Protein AF-A0A534ZT99-F1 (afdb_monomer_lite)

Sequence (132 aa):
FARRPISDDEFRELLRQGIDQYSRNRPVKPSVWKSFSRGIEYHAGEFGDPDSYTDLAKRLDRIDRDRGTAGNRLIYLAVPPALYPEIVKQLGAAGLAETGEERRDGKRGWVRVIVEKPFGSDIGSARKLNRE

pLDDT: mean 92.66, std 5.19, range [73.38, 98.25]

Radius of gyration: 17.18 Å; chains: 1; bounding box: 37×36×36 Å

Secondary structure (DSSP, 8-state):
-BSS---HHHHHHHHHHHHHHH-SS-SPPHHHHHHHHTT----B--TT-HHHHHHHHHHHHHHHHHHT-TT-EEEEE-S-GGGHHHHHHHHHHTTTTS--PPPTTS----EEEEEPSPS-SSHHHHHHHTT-

Foldseek 3Di:
DEADPDFLVVVLVVVQVVCQVDPPDPPDDPVVSVVVSVPGGDQHDDLQDLVSLLVVVVVVVVVCVVPVLQLAEEAEPPDPLVSVVSNVVSCVVNCVQPFDDQDPVRDTHHYHYHYDDDCDPDPVSNVVSVVD

Structure (mmCIF, N/CA/C/O backbone):
data_AF-A0A534ZT99-F1
#
_entry.id   AF-A0A534ZT99-F1
#
loop_
_atom_site.group_PDB
_atom_site.id
_atom_site.type_symbol
_atom_site.label_atom_id
_atom_site.label_alt_id
_atom_site.label_comp_id
_atom_site.label_asym_id
_atom_site.label_entity_id
_atom_site.label_seq_id
_atom_site.pdbx_PDB_ins_code
_atom_site.Cartn_x
_atom_site.Cartn_y
_atom_site.Cartn_z
_atom_site.occupancy
_atom_site.B_iso_or_equiv
_atom_site.auth_seq_id
_atom_site.auth_comp_id
_atom_site.auth_asym_id
_atom_site.auth_atom_id
_atom_site.pdbx_PDB_model_num
ATOM 1 N N . PHE A 1 1 ? -5.553 0.431 -1.893 1.00 95.56 1 PHE A N 1
ATOM 2 C CA . PHE A 1 1 ? -5.244 0.830 -3.272 1.00 95.56 1 PHE A CA 1
ATOM 3 C C . PHE A 1 1 ? -5.729 -0.263 -4.203 1.00 95.56 1 PHE A C 1
ATOM 5 O O . PHE A 1 1 ? -5.200 -1.367 -4.132 1.00 95.56 1 PHE A O 1
ATOM 12 N N . ALA A 1 2 ? -6.776 -0.007 -4.981 1.00 97.00 2 ALA A N 1
ATOM 13 C CA . ALA A 1 2 ? -7.264 -0.916 -6.017 1.00 97.00 2 ALA A CA 1
ATOM 14 C C . ALA A 1 2 ? -8.160 -0.149 -7.003 1.00 97.00 2 ALA A C 1
ATOM 16 O O . ALA A 1 2 ? -8.591 0.962 -6.720 1.00 97.00 2 ALA A O 1
ATOM 17 N N . ARG A 1 3 ? -8.473 -0.759 -8.148 1.00 96.25 3 ARG A N 1
ATOM 18 C CA . ARG A 1 3 ? -9.182 -0.089 -9.253 1.00 96.25 3 ARG A CA 1
ATOM 19 C C . ARG A 1 3 ? -10.646 0.243 -8.970 1.00 96.25 3 ARG A C 1
ATOM 21 O O . ARG A 1 3 ? -11.195 1.182 -9.527 1.00 96.25 3 ARG A O 1
ATOM 28 N N . ARG A 1 4 ? -11.313 -0.543 -8.118 1.00 96.81 4 ARG A N 1
ATOM 29 C CA . ARG A 1 4 ? -12.750 -0.374 -7.860 1.00 96.81 4 ARG A CA 1
ATOM 30 C C . ARG A 1 4 ? -12.993 0.979 -7.162 1.00 96.81 4 ARG A C 1
ATOM 32 O O . ARG A 1 4 ? -12.398 1.192 -6.108 1.00 96.81 4 ARG A O 1
ATOM 39 N N . PRO A 1 5 ? -13.865 1.862 -7.674 1.00 96.31 5 PRO A N 1
ATOM 40 C CA . PRO A 1 5 ? -14.106 3.171 -7.073 1.00 96.31 5 PRO A CA 1
ATOM 41 C C . PRO A 1 5 ? -15.132 3.059 -5.938 1.00 96.31 5 PRO A C 1
ATOM 43 O O . PRO A 1 5 ? -16.309 3.345 -6.124 1.00 96.31 5 PRO A O 1
ATOM 46 N N . ILE A 1 6 ? -14.689 2.583 -4.775 1.00 97.88 6 ILE A N 1
ATOM 47 C CA . ILE A 1 6 ? -15.496 2.552 -3.546 1.00 97.88 6 ILE A CA 1
ATOM 48 C C . ILE A 1 6 ? -14.941 3.527 -2.516 1.00 97.88 6 ILE A C 1
ATOM 50 O O . ILE A 1 6 ? -13.754 3.853 -2.516 1.00 97.88 6 ILE A O 1
ATOM 54 N N . SER A 1 7 ? -15.815 3.979 -1.633 1.00 97.88 7 SER A N 1
ATOM 55 C CA . SER A 1 7 ? -15.481 4.809 -0.484 1.00 97.88 7 SER A CA 1
ATOM 56 C C . SER A 1 7 ? -14.806 4.013 0.637 1.00 97.88 7 SER A C 1
ATOM 58 O O . SER A 1 7 ? -14.849 2.780 0.692 1.00 97.88 7 SER A O 1
ATOM 60 N N . ASP A 1 8 ? -14.221 4.743 1.587 1.00 97.69 8 ASP A N 1
ATOM 61 C CA . ASP A 1 8 ? -13.699 4.169 2.827 1.00 97.69 8 ASP A CA 1
ATOM 62 C C . ASP A 1 8 ? -14.763 3.367 3.591 1.00 97.69 8 ASP A C 1
ATOM 64 O O . ASP A 1 8 ? -14.459 2.302 4.126 1.00 97.69 8 ASP A O 1
ATOM 68 N N . ASP A 1 9 ? -16.003 3.860 3.648 1.00 97.81 9 ASP A N 1
ATOM 69 C CA . ASP A 1 9 ? -17.078 3.227 4.415 1.00 97.81 9 ASP A CA 1
ATOM 70 C C . ASP A 1 9 ? -17.579 1.946 3.750 1.00 97.81 9 ASP A C 1
ATOM 72 O O . ASP A 1 9 ? -17.732 0.927 4.424 1.00 97.81 9 ASP A O 1
ATOM 76 N N . GLU A 1 10 ? -17.726 1.945 2.423 1.00 98.19 10 GLU A N 1
ATOM 77 C CA . GLU A 1 10 ? -18.032 0.727 1.666 1.00 98.19 10 GLU A CA 1
ATOM 78 C C . GLU A 1 10 ? -16.935 -0.330 1.836 1.00 98.19 10 GLU A C 1
ATOM 80 O O . GLU A 1 10 ? -17.223 -1.517 2.007 1.00 98.19 10 GLU A O 1
ATOM 85 N N . PHE A 1 11 ? -15.665 0.086 1.828 1.00 98.25 11 PHE A N 1
ATOM 86 C CA . PHE A 1 11 ? -14.555 -0.835 2.039 1.00 98.25 11 PHE A CA 1
ATOM 87 C C . PHE A 1 11 ? -14.517 -1.386 3.471 1.00 98.25 11 PHE A C 1
ATOM 89 O O . PHE A 1 11 ? -14.307 -2.585 3.666 1.00 98.25 11 PHE A O 1
ATOM 96 N N . ARG A 1 12 ? -14.762 -0.544 4.484 1.00 98.19 12 ARG A N 1
ATOM 97 C CA . ARG A 1 12 ? -14.871 -0.979 5.886 1.00 98.19 12 ARG A CA 1
ATOM 98 C C . ARG A 1 12 ? -16.000 -1.988 6.064 1.00 98.19 12 ARG A C 1
ATOM 100 O O . ARG A 1 12 ? -15.791 -2.982 6.752 1.00 98.19 12 ARG A O 1
ATOM 107 N N . GLU A 1 13 ? -17.151 -1.770 5.437 1.00 97.44 13 GLU A N 1
ATOM 108 C CA . GLU A 1 13 ? -18.277 -2.703 5.503 1.00 97.44 13 GLU A CA 1
ATOM 109 C C . GLU A 1 13 ? -17.944 -4.050 4.843 1.00 97.44 13 GLU A C 1
ATOM 111 O O . GLU A 1 13 ? -18.177 -5.107 5.428 1.00 97.44 13 GLU A O 1
ATOM 116 N N . LEU A 1 14 ? -17.279 -4.040 3.685 1.00 97.44 14 LEU A N 1
ATOM 117 C CA . LEU A 1 14 ? -16.813 -5.270 3.036 1.00 97.44 14 LEU A CA 1
ATOM 118 C C . LEU A 1 14 ? -15.849 -6.061 3.938 1.00 97.44 14 LEU A C 1
ATOM 120 O O . LEU A 1 14 ? -15.970 -7.281 4.082 1.00 97.44 14 LEU A O 1
ATOM 124 N N . LEU A 1 15 ? -14.911 -5.373 4.596 1.00 96.75 15 LEU A N 1
ATOM 125 C CA . LEU A 1 15 ? -14.009 -6.004 5.561 1.00 96.75 15 LEU A CA 1
ATOM 126 C C . LEU A 1 15 ? -14.746 -6.499 6.810 1.00 96.75 15 LEU A C 1
ATOM 128 O O . LEU A 1 15 ? -14.397 -7.557 7.335 1.00 96.75 15 LEU A O 1
ATOM 132 N N . ARG A 1 16 ? -15.770 -5.773 7.279 1.00 96.44 16 ARG A N 1
ATOM 133 C CA . ARG A 1 16 ? -16.603 -6.177 8.418 1.00 96.44 16 ARG A CA 1
ATOM 134 C C . ARG A 1 16 ? -17.276 -7.517 8.148 1.00 96.44 16 ARG A C 1
ATOM 136 O O . ARG A 1 16 ? -17.156 -8.424 8.971 1.00 96.44 16 ARG A O 1
ATOM 143 N N . GLN A 1 17 ? -17.909 -7.648 6.984 1.00 95.75 17 GLN A N 1
ATOM 144 C CA . GLN A 1 17 ? -18.573 -8.876 6.544 1.00 95.75 17 GLN A CA 1
ATOM 145 C C . GLN A 1 17 ? -17.585 -10.044 6.456 1.00 95.75 17 GLN A C 1
ATOM 147 O O . GLN A 1 17 ? -17.840 -11.117 7.003 1.00 95.75 17 GLN A O 1
ATOM 152 N N . GLY A 1 18 ? -16.412 -9.820 5.853 1.00 95.19 18 GLY A N 1
ATOM 153 C CA . GLY A 1 18 ? -15.361 -10.837 5.781 1.00 95.19 18 GLY A CA 1
ATOM 154 C C . GLY A 1 18 ? -14.872 -11.283 7.163 1.00 95.19 18 GLY A C 1
ATOM 155 O O . GLY A 1 18 ? -14.726 -12.476 7.427 1.00 95.19 18 GLY A O 1
ATOM 156 N N . ILE A 1 19 ? -14.667 -10.346 8.088 1.00 94.25 19 ILE A N 1
ATOM 157 C CA . ILE A 1 19 ? -14.265 -10.663 9.462 1.00 94.25 19 ILE A CA 1
ATOM 158 C C . ILE A 1 19 ? -15.347 -11.479 10.180 1.00 94.25 19 ILE A C 1
ATOM 160 O O . ILE A 1 19 ? -15.021 -12.472 10.832 1.00 94.25 19 ILE A O 1
ATOM 164 N N . ASP A 1 20 ? -16.621 -11.115 10.044 1.00 93.12 20 ASP A N 1
ATOM 165 C CA . ASP A 1 20 ? -17.728 -11.850 10.665 1.00 93.12 20 ASP A CA 1
ATOM 166 C C . ASP A 1 20 ? -17.928 -13.247 10.056 1.00 93.12 20 ASP A C 1
ATOM 168 O O . ASP A 1 20 ? -18.391 -14.163 10.738 1.00 93.12 20 ASP A O 1
ATOM 172 N N . GLN A 1 21 ? -17.515 -13.457 8.806 1.00 94.50 21 GLN A N 1
ATOM 173 C CA . GLN A 1 21 ? -17.594 -14.761 8.153 1.00 94.50 21 GLN A CA 1
ATOM 174 C C . GLN A 1 21 ? -16.385 -15.664 8.445 1.00 94.50 21 GLN A C 1
ATOM 176 O O . GLN A 1 21 ? -16.553 -16.874 8.634 1.00 94.50 21 GLN A O 1
ATOM 181 N N . TYR A 1 22 ? -15.173 -15.107 8.499 1.00 94.62 22 TYR A N 1
ATOM 182 C CA . TYR A 1 22 ? -13.930 -15.890 8.467 1.00 94.62 22 TYR A CA 1
ATOM 183 C C . TYR A 1 22 ? -13.065 -15.782 9.730 1.00 94.62 22 TYR A C 1
ATOM 185 O O . TYR A 1 22 ? -12.182 -16.617 9.927 1.00 94.62 22 TYR A O 1
ATOM 193 N N . SER A 1 23 ? -13.303 -14.813 10.624 1.00 92.00 23 SER A N 1
ATOM 194 C CA . SER A 1 23 ? -12.525 -14.692 11.868 1.00 92.00 23 SER A CA 1
ATOM 195 C C . SER A 1 23 ? -12.650 -15.954 12.725 1.00 92.00 23 SER A C 1
ATOM 197 O O . SER A 1 23 ? -13.720 -16.542 12.850 1.00 92.00 23 SER A O 1
ATOM 199 N N . ARG A 1 24 ? -11.567 -16.373 13.379 1.00 91.62 24 ARG A N 1
ATOM 200 C CA . ARG A 1 24 ? -11.619 -17.464 14.371 1.00 91.62 24 ARG A CA 1
ATOM 201 C C . ARG A 1 24 ? -12.252 -17.013 15.689 1.00 91.62 24 ARG A C 1
ATOM 203 O O . ARG A 1 24 ? -12.874 -17.810 16.377 1.00 91.62 24 ARG A O 1
ATOM 210 N N . ASN A 1 25 ? -12.129 -15.724 16.006 1.00 85.00 25 ASN A N 1
ATOM 211 C CA . ASN A 1 25 ? -12.649 -15.132 17.232 1.00 85.00 25 ASN A CA 1
ATOM 212 C C . ASN A 1 25 ? -13.973 -14.437 16.920 1.00 85.00 25 ASN A C 1
ATOM 214 O O . ASN A 1 25 ? -13.984 -13.301 16.437 1.00 85.00 25 ASN A O 1
ATOM 218 N N . ARG A 1 26 ? -15.077 -15.146 17.168 1.00 86.44 26 ARG A N 1
ATOM 219 C CA . ARG A 1 26 ? -16.450 -14.672 16.967 1.00 86.44 26 ARG A CA 1
ATOM 220 C C . ARG A 1 26 ? -17.272 -14.819 18.256 1.00 86.44 26 ARG A C 1
ATOM 222 O O . ARG A 1 26 ? -17.088 -15.815 18.951 1.00 86.44 26 ARG A O 1
ATOM 229 N N . PRO A 1 27 ? -18.177 -13.868 18.564 1.00 88.12 27 PRO A N 1
ATOM 230 C CA . PRO A 1 27 ? -18.447 -12.645 17.806 1.00 88.12 27 PRO A CA 1
ATOM 231 C C . PRO A 1 27 ? -17.338 -11.597 17.987 1.00 88.12 27 PRO A C 1
ATOM 233 O O . PRO A 1 27 ? -16.714 -11.493 19.045 1.00 88.12 27 PRO A O 1
ATOM 236 N N . VAL A 1 28 ? -17.093 -10.794 16.952 1.00 91.06 28 VAL A N 1
ATOM 237 C CA . VAL A 1 28 ? -16.167 -9.662 17.062 1.00 91.06 28 VAL A CA 1
ATOM 238 C C . VAL A 1 28 ? -16.814 -8.557 17.888 1.00 91.06 28 VAL A C 1
ATOM 240 O O . VAL A 1 28 ? -17.930 -8.121 17.611 1.00 91.06 28 VAL A O 1
ATOM 243 N N . LYS A 1 29 ? -16.098 -8.089 18.913 1.00 92.81 29 LYS A N 1
ATOM 244 C CA . LYS A 1 29 ? -16.576 -7.036 19.815 1.00 92.81 29 LYS A CA 1
ATOM 245 C C . LYS A 1 29 ? -16.767 -5.717 19.044 1.00 92.81 29 LYS A C 1
ATOM 247 O O . LYS A 1 29 ? -15.790 -5.233 18.463 1.00 92.81 29 LYS A O 1
ATOM 252 N N . PRO A 1 30 ? -17.950 -5.074 19.105 1.00 92.75 30 PRO A N 1
ATOM 253 C CA . PRO A 1 30 ? -18.211 -3.827 18.381 1.00 92.75 30 PRO A CA 1
ATOM 254 C C . PRO A 1 30 ? -17.229 -2.696 18.708 1.00 92.75 30 PRO A C 1
ATOM 256 O O . PRO A 1 30 ? -16.819 -1.955 17.819 1.00 92.75 30 PRO A O 1
ATOM 259 N N . SER A 1 31 ? -16.796 -2.581 19.967 1.00 95.25 31 SER A N 1
ATOM 260 C CA . SER A 1 31 ? -15.818 -1.571 20.393 1.00 95.25 31 SER A CA 1
ATOM 261 C C . SER A 1 31 ? -14.436 -1.777 19.765 1.00 95.25 31 SER A C 1
ATOM 263 O O . SER A 1 31 ? -13.793 -0.807 19.364 1.00 95.25 31 SER A O 1
ATOM 265 N N . VAL A 1 32 ? -13.999 -3.034 19.631 1.00 93.81 32 VAL A N 1
ATOM 266 C CA . VAL A 1 32 ? -12.725 -3.386 18.989 1.00 93.81 32 VAL A CA 1
ATOM 267 C C . VAL A 1 32 ? -12.789 -3.059 17.503 1.00 93.81 32 VAL A C 1
ATOM 269 O O . VAL A 1 32 ? -11.894 -2.384 16.997 1.00 93.81 32 VAL A O 1
ATOM 272 N N . TRP A 1 33 ? -13.871 -3.457 16.825 1.00 95.19 33 TRP A N 1
ATOM 273 C CA . TRP A 1 33 ? -14.079 -3.113 15.418 1.00 95.19 33 TRP A CA 1
ATOM 274 C C . TRP A 1 33 ? -14.094 -1.599 15.202 1.00 95.19 33 TRP A C 1
ATOM 276 O O . TRP A 1 33 ? -13.349 -1.107 14.364 1.00 95.19 33 TRP A O 1
ATOM 286 N N . LYS A 1 34 ? -14.867 -0.853 16.003 1.00 95.25 34 LYS A N 1
ATOM 287 C CA . LYS A 1 34 ? -14.970 0.611 15.906 1.00 95.25 34 LYS A CA 1
ATOM 288 C C . LYS A 1 34 ? -13.615 1.305 16.061 1.00 95.25 34 LYS A C 1
ATOM 290 O O . LYS A 1 34 ? -13.368 2.304 15.395 1.00 95.25 34 LYS A O 1
ATOM 295 N N . SER A 1 35 ? -12.747 0.811 16.943 1.00 95.56 35 SER A N 1
ATOM 296 C CA . SER A 1 35 ? -11.395 1.360 17.101 1.00 95.56 35 SER A CA 1
ATOM 297 C C . SER A 1 35 ? -10.498 1.015 15.907 1.00 95.56 35 SER A C 1
ATOM 299 O O . SER A 1 35 ? -9.848 1.893 15.342 1.00 95.56 35 SER A O 1
ATOM 301 N N . PHE A 1 36 ? -10.509 -0.251 15.482 1.00 95.25 36 PHE A N 1
ATOM 302 C CA . PHE A 1 36 ? -9.673 -0.762 14.396 1.00 95.25 36 PHE A CA 1
ATOM 303 C C . PHE A 1 36 ? -10.029 -0.158 13.030 1.00 95.25 36 PHE A C 1
ATOM 305 O O . PHE A 1 36 ? -9.146 0.306 12.310 1.00 95.25 36 PHE A O 1
ATOM 312 N N . SER A 1 37 ? -11.319 -0.101 12.689 1.00 96.75 37 SER A N 1
ATOM 313 C CA . SER A 1 37 ? -11.802 0.339 11.374 1.00 96.75 37 SER A CA 1
ATOM 314 C C . SER A 1 37 ? -11.496 1.803 11.076 1.00 96.75 37 SER A C 1
ATOM 316 O O . SER A 1 37 ? -11.327 2.165 9.914 1.00 96.75 37 SER A O 1
ATOM 318 N N . ARG A 1 38 ? -11.316 2.638 12.112 1.00 95.56 38 ARG A N 1
ATOM 319 C CA . ARG A 1 38 ? -10.832 4.016 11.951 1.00 95.56 38 ARG A CA 1
ATOM 320 C C . ARG A 1 38 ? -9.482 4.071 11.251 1.00 95.56 38 ARG A C 1
ATOM 322 O O . ARG A 1 38 ? -9.168 5.102 10.680 1.00 95.56 38 ARG A O 1
ATOM 329 N N . GLY A 1 39 ? -8.656 3.026 11.349 1.00 95.81 39 GLY A N 1
ATOM 330 C CA . GLY A 1 39 ? -7.366 2.907 10.660 1.00 95.81 39 GLY A CA 1
ATOM 331 C C . GLY A 1 39 ? -7.403 2.369 9.250 1.00 95.81 39 GLY A C 1
ATOM 332 O O . GLY A 1 39 ? -6.353 2.275 8.626 1.00 95.81 39 GLY A O 1
ATOM 333 N N . ILE A 1 40 ? -8.586 2.038 8.756 1.00 97.19 40 ILE A N 1
ATOM 334 C CA . ILE A 1 40 ? -8.767 1.491 7.427 1.00 97.19 40 ILE A CA 1
ATOM 335 C C . ILE A 1 40 ? -9.220 2.621 6.519 1.00 97.19 40 ILE A C 1
ATOM 337 O O . ILE A 1 40 ? -10.243 3.261 6.767 1.00 97.19 40 ILE A O 1
ATOM 341 N N . GLU A 1 41 ? -8.455 2.831 5.462 1.00 97.38 41 GLU A N 1
ATOM 342 C CA . GLU A 1 41 ? -8.717 3.802 4.414 1.00 97.38 41 GLU A CA 1
ATOM 343 C C . GLU A 1 41 ? -8.550 3.127 3.052 1.00 97.38 41 GLU A C 1
ATOM 345 O O . GLU A 1 41 ? -7.696 2.251 2.880 1.00 97.38 41 GLU A O 1
ATOM 350 N N . TYR A 1 42 ? -9.371 3.523 2.083 1.00 98.06 42 TYR A N 1
ATOM 351 C CA . TYR A 1 42 ? -9.378 2.971 0.740 1.00 98.06 42 TYR A CA 1
ATOM 352 C C . TYR A 1 42 ? -9.061 4.046 -0.293 1.00 98.06 42 TYR A C 1
ATOM 354 O O . TYR A 1 42 ? -9.724 5.073 -0.373 1.00 98.06 42 TYR A O 1
ATOM 362 N N . HIS A 1 43 ? -8.064 3.777 -1.131 1.00 97.75 43 HIS A N 1
ATOM 363 C CA . HIS A 1 43 ? -7.686 4.633 -2.253 1.00 97.75 43 HIS A CA 1
ATOM 364 C C . HIS A 1 43 ? -7.998 3.915 -3.562 1.00 97.75 43 HIS A C 1
ATOM 366 O O . HIS A 1 43 ? -7.489 2.809 -3.774 1.00 97.75 43 HIS A O 1
ATOM 372 N N 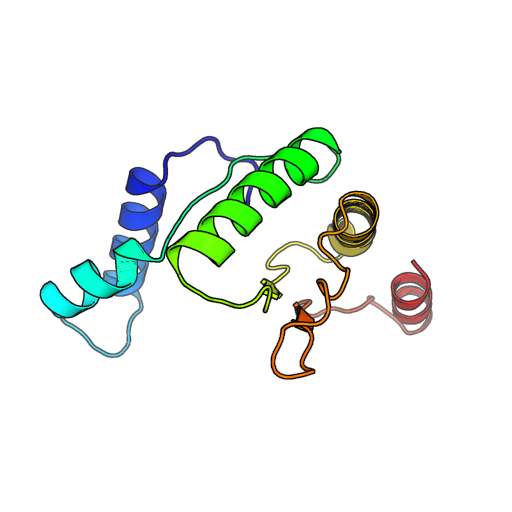. ALA A 1 44 ? -8.833 4.517 -4.406 1.00 97.94 44 ALA A N 1
ATOM 373 C CA . ALA A 1 44 ? -9.072 4.029 -5.756 1.00 97.94 44 ALA A CA 1
ATOM 374 C C . ALA A 1 44 ? -7.952 4.518 -6.686 1.00 97.94 44 ALA A C 1
ATOM 376 O O . ALA A 1 44 ? -7.522 5.661 -6.561 1.00 97.94 44 ALA A O 1
ATOM 377 N N . GLY A 1 45 ? -7.470 3.666 -7.589 1.00 96.75 45 GLY A N 1
ATOM 378 C CA . GLY A 1 45 ? -6.423 4.040 -8.540 1.00 96.75 45 GLY A CA 1
ATOM 379 C C . GLY A 1 45 ? -6.071 2.917 -9.508 1.00 96.75 45 GLY A C 1
ATOM 380 O O . GLY A 1 45 ? -6.331 1.739 -9.234 1.00 96.75 45 GLY A O 1
ATOM 381 N N . GLU A 1 46 ? -5.475 3.294 -10.634 1.00 97.06 46 GLU A N 1
ATOM 382 C CA . GLU A 1 46 ? -5.016 2.377 -11.676 1.00 97.06 46 GLU A CA 1
ATOM 383 C C . GLU A 1 46 ? -3.523 2.070 -11.513 1.00 97.06 46 GLU A C 1
ATOM 385 O O . GLU A 1 46 ? -2.714 2.946 -11.225 1.00 97.06 46 GLU A O 1
ATOM 390 N N . PHE A 1 47 ? -3.134 0.803 -11.689 1.00 95.38 47 PHE A N 1
ATOM 391 C CA . PHE A 1 47 ? -1.754 0.365 -11.423 1.00 95.38 47 PHE A CA 1
ATOM 392 C C . PHE A 1 47 ? -0.726 0.906 -12.423 1.00 95.38 47 PHE A C 1
ATOM 394 O O . PHE A 1 47 ? 0.449 0.957 -12.091 1.00 95.38 47 PHE A O 1
ATOM 401 N N . GLY A 1 48 ? -1.156 1.270 -13.633 1.00 94.81 48 GLY A N 1
ATOM 402 C CA . GLY A 1 48 ? -0.284 1.828 -14.673 1.00 94.81 48 GLY A CA 1
ATOM 403 C C . GLY A 1 48 ? -0.357 3.350 -14.804 1.00 94.81 48 GLY A C 1
ATOM 404 O O . GLY A 1 48 ? 0.218 3.899 -15.739 1.00 94.81 48 GLY A O 1
ATOM 405 N N . ASP A 1 49 ? -1.101 4.022 -13.925 1.00 97.31 49 ASP A N 1
ATOM 406 C CA . ASP A 1 49 ? -1.326 5.464 -13.979 1.00 97.31 49 ASP A CA 1
ATOM 407 C C . ASP A 1 49 ? -0.472 6.192 -12.922 1.00 97.31 49 ASP A C 1
ATOM 409 O O . ASP A 1 49 ? -0.755 6.057 -11.730 1.00 97.31 49 ASP A O 1
ATOM 413 N N . PRO A 1 50 ? 0.547 6.980 -13.312 1.00 97.38 50 PRO A N 1
ATOM 414 C CA . PRO A 1 50 ? 1.393 7.715 -12.370 1.00 97.38 50 PRO A CA 1
ATOM 415 C C . PRO A 1 50 ? 0.631 8.690 -11.458 1.00 97.38 50 PRO A C 1
ATOM 417 O O . PRO A 1 50 ? 1.030 8.898 -10.305 1.00 97.38 50 PRO A O 1
ATOM 420 N N . ASP A 1 51 ? -0.479 9.268 -11.928 1.00 97.88 51 ASP A N 1
ATOM 421 C CA . ASP A 1 51 ? -1.262 10.228 -11.142 1.00 97.88 51 ASP A CA 1
ATOM 422 C C . ASP A 1 51 ? -1.926 9.536 -9.943 1.00 97.88 51 ASP A C 1
ATOM 424 O O . ASP A 1 51 ? -1.895 10.052 -8.820 1.00 97.88 51 ASP A O 1
ATOM 428 N N . SER A 1 52 ? -2.390 8.296 -10.132 1.00 97.75 52 SER A N 1
ATOM 429 C CA . SER A 1 52 ? -2.902 7.445 -9.052 1.00 97.75 52 SER A CA 1
ATOM 430 C C . SER A 1 52 ? -1.887 7.257 -7.910 1.00 97.75 52 SER A C 1
ATOM 432 O O . SER A 1 52 ? -2.278 7.236 -6.737 1.00 97.75 52 SER A O 1
ATOM 434 N N . TYR A 1 53 ? -0.589 7.151 -8.218 1.00 98.19 53 TYR A N 1
ATOM 435 C CA . TYR A 1 53 ? 0.476 7.010 -7.213 1.00 98.19 53 TYR A CA 1
ATOM 436 C C . TYR A 1 53 ? 0.858 8.344 -6.570 1.00 98.19 53 TYR A C 1
ATOM 438 O O . TYR A 1 53 ? 1.134 8.384 -5.370 1.00 98.19 53 TYR A O 1
ATOM 446 N N . THR A 1 54 ? 0.802 9.439 -7.329 1.00 97.56 54 THR A N 1
ATOM 447 C CA . THR A 1 54 ? 0.976 10.797 -6.796 1.00 97.56 54 THR A CA 1
ATOM 448 C C . THR A 1 54 ? -0.092 11.109 -5.746 1.00 97.56 54 THR A C 1
ATOM 450 O O . THR A 1 54 ? 0.208 11.610 -4.659 1.00 97.56 54 THR A O 1
ATOM 453 N N . ASP A 1 55 ? -1.347 10.760 -6.020 1.00 97.56 55 ASP A N 1
ATOM 454 C CA . ASP A 1 55 ? -2.437 10.961 -5.067 1.00 97.56 55 ASP A CA 1
ATOM 455 C C . ASP A 1 55 ? -2.376 9.985 -3.888 1.00 97.56 55 ASP A C 1
ATOM 457 O O . ASP A 1 55 ? -2.679 10.367 -2.751 1.00 97.56 55 ASP A O 1
ATOM 461 N N . LEU A 1 56 ? -1.910 8.752 -4.117 1.00 97.62 56 LEU A N 1
ATOM 462 C CA . LEU A 1 56 ? -1.614 7.817 -3.034 1.00 97.62 56 LEU A CA 1
ATOM 463 C C . LEU A 1 56 ? -0.542 8.382 -2.088 1.00 97.62 56 LEU A C 1
ATOM 465 O O . LEU A 1 56 ? -0.712 8.290 -0.871 1.00 97.62 56 LEU A O 1
ATOM 469 N N . ALA A 1 57 ? 0.522 8.996 -2.615 1.00 96.19 57 ALA A N 1
ATOM 470 C CA . ALA A 1 57 ? 1.580 9.613 -1.813 1.00 96.19 57 ALA A CA 1
ATOM 471 C C . ALA A 1 57 ? 1.043 10.725 -0.912 1.00 96.19 57 ALA A C 1
ATOM 473 O O . ALA A 1 57 ? 1.218 10.656 0.305 1.00 96.19 57 ALA A O 1
ATOM 474 N N . LYS A 1 58 ? 0.260 11.661 -1.465 1.00 96.31 58 LYS A N 1
ATOM 475 C CA . LYS A 1 58 ? -0.398 12.720 -0.675 1.00 96.31 58 LYS A CA 1
ATOM 476 C C . LYS A 1 58 ? -1.241 12.143 0.463 1.00 96.31 58 LYS A C 1
ATOM 478 O O . LYS A 1 58 ? -1.268 12.685 1.573 1.00 96.31 58 LYS A O 1
ATOM 483 N N . ARG A 1 59 ? -1.951 11.040 0.200 1.00 96.25 59 ARG A N 1
ATOM 484 C CA . ARG A 1 59 ? -2.791 10.387 1.205 1.00 96.25 59 ARG A CA 1
ATOM 485 C C . ARG A 1 59 ? -1.970 9.710 2.297 1.00 96.25 59 ARG A C 1
ATOM 487 O O . ARG A 1 59 ? -2.313 9.855 3.469 1.00 96.25 59 ARG A O 1
ATOM 494 N N . LEU A 1 60 ? -0.893 9.016 1.937 1.00 95.31 60 LEU A N 1
ATOM 495 C CA . LEU A 1 60 ? 0.018 8.410 2.906 1.00 95.31 60 LEU A CA 1
ATOM 496 C C . LEU A 1 60 ? 0.713 9.475 3.761 1.00 95.31 60 LEU A C 1
ATOM 498 O O . LEU A 1 60 ? 0.752 9.320 4.975 1.00 95.31 60 LEU A O 1
ATOM 502 N N . ASP A 1 61 ? 1.131 10.603 3.188 1.00 93.19 61 ASP A N 1
ATOM 503 C CA . ASP A 1 61 ? 1.745 11.704 3.944 1.00 93.19 61 ASP A CA 1
ATOM 504 C C . ASP A 1 61 ? 0.767 12.358 4.932 1.00 93.19 61 ASP A C 1
ATOM 506 O O . ASP A 1 61 ? 1.144 12.803 6.020 1.00 93.19 61 ASP A O 1
ATOM 510 N N . ARG A 1 62 ? -0.525 12.421 4.582 1.00 95.31 62 ARG A N 1
ATOM 511 C CA . ARG A 1 62 ? -1.573 12.814 5.534 1.00 95.31 62 ARG A CA 1
ATOM 512 C C . ARG A 1 62 ? -1.680 11.801 6.674 1.00 95.31 62 ARG A C 1
ATOM 514 O O . ARG A 1 62 ? -1.642 12.201 7.832 1.00 95.31 62 ARG A O 1
ATOM 521 N N . ILE A 1 63 ? -1.773 10.508 6.361 1.00 94.62 63 ILE A N 1
ATOM 522 C CA . ILE A 1 63 ? -1.870 9.437 7.367 1.00 94.62 63 ILE A CA 1
ATOM 523 C C . ILE A 1 63 ? -0.648 9.440 8.292 1.00 94.62 63 ILE A C 1
ATOM 525 O O . ILE A 1 63 ? -0.798 9.294 9.507 1.00 94.62 63 ILE A O 1
ATOM 529 N N . ASP A 1 64 ? 0.545 9.645 7.739 1.00 91.44 64 ASP A N 1
ATOM 530 C CA . ASP A 1 64 ? 1.792 9.667 8.492 1.00 91.44 64 ASP A CA 1
ATOM 531 C C . ASP A 1 64 ? 1.810 10.817 9.511 1.00 91.44 64 ASP A C 1
ATOM 533 O O . ASP A 1 64 ? 2.207 10.608 10.662 1.00 91.44 64 ASP A O 1
ATOM 537 N N . ARG A 1 65 ? 1.298 11.998 9.131 1.00 91.12 65 ARG A N 1
ATOM 538 C CA . ARG A 1 65 ? 1.110 13.146 10.035 1.00 91.12 65 ARG A CA 1
ATOM 539 C C . ARG A 1 65 ? 0.026 12.900 11.081 1.00 91.12 65 ARG A C 1
ATOM 541 O O . ARG A 1 65 ? 0.265 13.138 12.261 1.00 91.12 65 ARG A O 1
ATOM 548 N N . ASP A 1 66 ? -1.131 12.389 10.668 1.00 94.12 66 ASP A N 1
ATOM 549 C CA . ASP A 1 66 ? -2.294 12.197 11.543 1.00 94.12 66 ASP A CA 1
ATOM 550 C C . ASP A 1 66 ? -2.060 11.097 12.594 1.00 94.12 66 ASP A C 1
ATOM 552 O O . ASP A 1 66 ? -2.671 11.108 13.664 1.00 94.12 66 ASP A O 1
ATOM 556 N N . ARG A 1 67 ? -1.197 10.116 12.289 1.00 92.06 67 ARG A N 1
ATOM 557 C CA . ARG A 1 67 ? -0.986 8.921 13.126 1.00 92.06 67 ARG A CA 1
ATOM 558 C C . ARG A 1 67 ? 0.416 8.762 13.686 1.00 92.06 67 ARG A C 1
ATOM 560 O O . ARG A 1 67 ? 0.628 7.852 14.485 1.00 92.06 67 ARG A O 1
ATOM 567 N N . GLY A 1 68 ? 1.369 9.593 13.274 1.00 90.50 68 GLY A N 1
ATOM 568 C CA . GLY A 1 68 ? 2.748 9.509 13.752 1.00 90.50 68 GLY A CA 1
ATOM 569 C C . GLY A 1 68 ? 3.451 8.208 13.356 1.00 90.50 68 GLY A C 1
ATOM 570 O O . GLY A 1 68 ? 4.258 7.688 14.122 1.00 90.50 68 GLY A O 1
ATOM 571 N N . THR A 1 69 ? 3.162 7.665 12.169 1.00 90.12 69 THR A N 1
ATOM 572 C CA . THR A 1 69 ? 3.797 6.429 11.655 1.00 90.12 69 THR A CA 1
ATOM 573 C C . THR A 1 69 ? 5.285 6.616 11.342 1.00 90.12 69 THR A C 1
ATOM 575 O O . THR A 1 69 ? 5.997 5.628 11.160 1.00 90.12 69 THR A O 1
ATOM 578 N N . ALA A 1 70 ? 5.751 7.871 11.272 1.00 87.31 70 ALA A N 1
ATOM 579 C CA . ALA A 1 70 ? 7.123 8.250 10.951 1.00 87.31 70 ALA A CA 1
ATOM 580 C C . ALA A 1 70 ? 7.600 7.742 9.575 1.00 87.31 70 ALA A C 1
ATOM 582 O O . ALA A 1 70 ? 8.773 7.411 9.413 1.00 87.31 70 ALA A O 1
ATOM 583 N N . GLY A 1 71 ? 6.689 7.652 8.598 1.00 88.94 71 GLY A N 1
ATOM 584 C CA . GLY A 1 71 ? 7.012 7.204 7.239 1.00 88.94 71 GLY A CA 1
ATOM 585 C C . GLY A 1 71 ? 7.334 5.710 7.138 1.00 88.94 71 GLY A C 1
ATOM 586 O O . GLY A 1 71 ? 7.867 5.263 6.128 1.00 88.94 71 GLY A O 1
ATOM 587 N N . ASN A 1 72 ? 7.033 4.925 8.178 1.00 92.75 72 ASN A N 1
ATOM 588 C CA . ASN A 1 72 ? 7.177 3.474 8.137 1.00 92.75 72 ASN A CA 1
ATOM 589 C C . ASN A 1 72 ? 6.045 2.859 7.307 1.00 92.75 72 ASN A C 1
ATOM 591 O O . ASN A 1 72 ? 4.876 2.951 7.688 1.00 92.75 72 ASN A O 1
ATOM 595 N N . ARG A 1 73 ? 6.385 2.210 6.190 1.00 94.44 73 ARG A N 1
ATOM 596 C CA . ARG A 1 73 ? 5.423 1.704 5.203 1.00 94.44 73 ARG A CA 1
ATOM 597 C C . ARG A 1 73 ? 5.681 0.234 4.881 1.00 94.44 73 ARG A C 1
ATOM 599 O O . ARG A 1 73 ? 6.747 -0.145 4.399 1.00 94.44 73 ARG A O 1
ATOM 606 N N . LEU A 1 74 ? 4.670 -0.602 5.113 1.00 96.31 74 LEU A N 1
ATOM 607 C CA . LEU A 1 74 ? 4.627 -1.987 4.646 1.00 96.31 74 LEU A CA 1
ATOM 608 C C . LEU A 1 74 ? 3.657 -2.075 3.467 1.00 96.31 74 LEU A C 1
ATOM 610 O O . LEU A 1 74 ? 2.457 -1.872 3.639 1.00 96.31 74 LEU A O 1
ATOM 614 N N . ILE A 1 75 ? 4.171 -2.374 2.279 1.00 96.69 75 ILE A N 1
ATOM 615 C CA . ILE A 1 75 ? 3.399 -2.432 1.039 1.00 96.69 75 ILE A CA 1
ATOM 616 C C . ILE A 1 75 ? 3.176 -3.897 0.680 1.00 96.69 75 ILE A C 1
ATOM 618 O O . ILE A 1 75 ? 4.112 -4.601 0.317 1.00 96.69 75 ILE A O 1
ATOM 622 N N . TYR A 1 76 ? 1.934 -4.364 0.790 1.00 97.44 76 TYR A N 1
ATOM 623 C CA . TYR A 1 76 ? 1.569 -5.744 0.478 1.00 97.44 76 TYR A CA 1
ATOM 624 C C . TYR A 1 76 ? 0.964 -5.836 -0.924 1.00 97.44 76 TYR A C 1
ATOM 626 O O . TYR A 1 76 ? -0.142 -5.344 -1.161 1.00 97.44 76 TYR A O 1
ATOM 634 N N . LEU A 1 77 ? 1.659 -6.494 -1.852 1.00 96.06 77 LEU A N 1
ATOM 635 C CA . LEU A 1 77 ? 1.199 -6.691 -3.226 1.00 96.06 77 LEU A CA 1
ATOM 636 C C . LEU A 1 77 ? 0.323 -7.943 -3.334 1.00 96.06 77 LEU A C 1
ATOM 638 O O . LEU A 1 77 ? 0.727 -8.973 -3.871 1.00 96.06 77 LEU A O 1
ATOM 642 N N . ALA A 1 78 ? -0.915 -7.831 -2.846 1.00 94.81 78 ALA A N 1
ATOM 643 C CA . ALA A 1 78 ? -1.952 -8.861 -2.966 1.00 94.81 78 ALA A CA 1
ATOM 644 C C . ALA A 1 78 ? -2.578 -8.871 -4.378 1.00 94.81 78 ALA A C 1
ATOM 646 O O . ALA A 1 78 ? -3.788 -8.727 -4.549 1.00 94.81 78 ALA A O 1
ATOM 647 N N . VAL A 1 79 ? -1.730 -8.978 -5.402 1.00 93.56 79 VAL A N 1
ATOM 648 C CA . VAL A 1 79 ? -2.087 -8.912 -6.826 1.00 93.56 79 VAL A CA 1
ATOM 649 C C . VAL A 1 79 ? -1.378 -10.023 -7.613 1.00 93.56 79 VAL A C 1
ATOM 651 O O . VAL A 1 79 ? -0.402 -10.591 -7.113 1.00 93.56 79 VAL A O 1
ATOM 654 N N . PRO A 1 80 ? -1.831 -10.347 -8.840 1.00 91.50 80 PRO A N 1
ATOM 655 C CA . PRO A 1 80 ? -1.135 -11.301 -9.698 1.00 91.50 80 PRO A CA 1
ATOM 656 C C . PRO A 1 80 ? 0.335 -10.909 -9.955 1.00 91.50 80 PRO A C 1
ATOM 658 O O . PRO A 1 80 ? 0.598 -9.728 -10.193 1.00 91.50 80 PRO A O 1
ATOM 661 N N . PRO A 1 81 ? 1.279 -11.874 -10.017 1.00 88.81 81 PRO A N 1
ATOM 662 C CA . PRO A 1 81 ? 2.710 -11.589 -10.184 1.00 88.81 81 PRO A CA 1
ATOM 663 C C . PRO A 1 81 ? 3.081 -10.769 -11.421 1.00 88.81 81 PRO A C 1
ATOM 665 O O . PRO A 1 81 ? 4.037 -10.001 -11.394 1.00 88.81 81 PRO A O 1
ATOM 668 N N . ALA A 1 82 ? 2.296 -10.882 -12.496 1.00 89.12 82 ALA A N 1
ATOM 669 C CA . ALA A 1 82 ? 2.498 -10.116 -13.725 1.00 89.12 82 ALA A CA 1
ATOM 670 C C . ALA A 1 82 ? 2.392 -8.591 -13.528 1.00 89.12 82 ALA A C 1
ATOM 672 O O . ALA A 1 82 ? 2.861 -7.840 -14.376 1.00 89.12 82 ALA A O 1
ATOM 673 N N . LEU A 1 83 ? 1.783 -8.131 -12.428 1.00 92.38 83 LEU A N 1
ATOM 674 C CA . LEU A 1 83 ? 1.646 -6.708 -12.111 1.00 92.38 83 LEU A CA 1
ATOM 675 C C . LEU A 1 83 ? 2.772 -6.172 -11.219 1.00 92.38 83 LEU A C 1
ATOM 677 O O . LEU A 1 83 ? 2.848 -4.961 -11.027 1.00 92.38 83 LEU A O 1
ATOM 681 N N . TYR A 1 84 ? 3.637 -7.028 -10.661 1.00 92.94 84 TYR A N 1
ATOM 682 C CA . TYR A 1 84 ? 4.682 -6.574 -9.737 1.00 92.94 84 TYR A CA 1
ATOM 683 C C . TYR A 1 84 ? 5.651 -5.568 -10.368 1.00 92.94 84 TYR A C 1
ATOM 685 O O . TYR A 1 84 ? 5.842 -4.529 -9.735 1.00 92.94 84 TYR A O 1
ATOM 693 N N . PRO A 1 85 ? 6.208 -5.790 -11.581 1.00 92.88 85 PRO A N 1
ATOM 694 C CA . PRO A 1 85 ? 7.162 -4.847 -12.169 1.00 92.88 85 PRO A CA 1
ATOM 695 C C . PRO A 1 85 ? 6.571 -3.447 -12.335 1.00 92.88 85 PRO A C 1
ATOM 697 O O . PRO A 1 85 ? 7.175 -2.461 -11.923 1.00 92.88 85 PRO A O 1
ATOM 700 N N . GLU A 1 86 ? 5.351 -3.365 -12.872 1.00 95.12 86 GLU A N 1
ATOM 701 C CA . GLU A 1 86 ? 4.670 -2.087 -13.084 1.00 95.12 86 GLU A CA 1
ATOM 702 C C . GLU A 1 86 ? 4.419 -1.373 -11.753 1.00 95.12 86 GLU A C 1
ATOM 704 O O . GLU A 1 86 ? 4.787 -0.213 -11.589 1.00 95.12 86 GLU A O 1
ATOM 709 N N . ILE A 1 87 ? 3.879 -2.079 -10.755 1.00 96.06 87 ILE A N 1
ATOM 710 C CA . ILE A 1 87 ? 3.574 -1.468 -9.459 1.00 96.06 87 ILE A CA 1
ATOM 711 C C . ILE A 1 87 ? 4.849 -1.006 -8.747 1.00 96.06 87 ILE A C 1
ATOM 713 O O . ILE A 1 87 ? 4.866 0.096 -8.204 1.00 96.06 87 ILE A O 1
ATOM 717 N N . VAL A 1 88 ? 5.909 -1.819 -8.731 1.00 94.38 88 VAL A N 1
ATOM 718 C CA . VAL A 1 88 ? 7.181 -1.464 -8.078 1.00 94.38 88 VAL A CA 1
ATOM 719 C C . VAL A 1 88 ? 7.820 -0.258 -8.760 1.00 94.38 88 VAL A C 1
ATOM 721 O O . VAL A 1 88 ? 8.255 0.666 -8.071 1.00 94.38 88 VAL A O 1
ATOM 724 N N . LYS A 1 89 ? 7.803 -0.213 -10.096 1.00 95.00 89 LYS A N 1
ATOM 725 C CA . LYS A 1 89 ? 8.285 0.936 -10.864 1.00 95.00 89 LYS A CA 1
ATOM 726 C C . LYS A 1 89 ? 7.524 2.213 -10.510 1.00 95.00 89 LYS A C 1
ATOM 728 O O . LYS A 1 89 ? 8.157 3.232 -10.246 1.00 95.00 89 LYS A O 1
ATOM 733 N N . GLN A 1 90 ? 6.195 2.162 -10.461 1.00 97.25 90 GLN A N 1
ATOM 734 C CA . GLN A 1 90 ? 5.372 3.328 -10.128 1.00 97.25 90 GLN A CA 1
ATOM 735 C C . GLN A 1 90 ? 5.549 3.773 -8.669 1.00 97.25 90 GLN A C 1
ATOM 737 O O . GLN A 1 90 ? 5.636 4.967 -8.390 1.00 97.25 90 GLN A O 1
ATOM 742 N N . LEU A 1 91 ? 5.692 2.828 -7.730 1.00 96.06 91 LEU A N 1
ATOM 743 C CA . LEU A 1 91 ? 6.044 3.137 -6.340 1.00 96.06 91 LEU A CA 1
ATOM 744 C C . LEU A 1 91 ? 7.392 3.863 -6.246 1.00 96.06 91 LEU A C 1
ATOM 746 O O . LEU A 1 91 ? 7.508 4.831 -5.498 1.00 96.06 91 LEU A O 1
ATOM 750 N N . GLY A 1 92 ? 8.398 3.411 -7.000 1.00 94.75 92 GLY A N 1
ATOM 751 C CA . GLY A 1 92 ? 9.693 4.084 -7.089 1.00 94.75 92 GLY A CA 1
ATOM 752 C C . GLY A 1 92 ? 9.574 5.487 -7.682 1.00 94.75 92 GLY A C 1
ATOM 753 O O . GLY A 1 92 ? 10.039 6.445 -7.075 1.00 94.75 92 GLY A O 1
ATOM 754 N N . ALA A 1 93 ? 8.889 5.624 -8.819 1.00 95.62 93 ALA A N 1
ATOM 755 C CA . ALA A 1 93 ? 8.715 6.902 -9.511 1.00 95.62 93 ALA A CA 1
ATOM 756 C C . ALA A 1 93 ? 7.971 7.955 -8.670 1.00 95.62 93 ALA A C 1
ATOM 758 O O . ALA A 1 93 ? 8.271 9.141 -8.766 1.00 95.62 93 ALA A O 1
ATOM 759 N N . ALA A 1 94 ? 7.034 7.527 -7.822 1.00 95.62 94 ALA A N 1
ATOM 760 C CA . ALA A 1 94 ? 6.301 8.403 -6.910 1.00 95.62 94 ALA A CA 1
ATOM 761 C C . ALA A 1 94 ? 7.023 8.659 -5.568 1.00 95.62 94 ALA A C 1
ATOM 763 O O . ALA A 1 94 ? 6.425 9.237 -4.660 1.00 95.62 94 ALA A O 1
ATOM 764 N N . GLY A 1 95 ? 8.262 8.179 -5.387 1.00 93.44 95 GLY A N 1
ATOM 765 C CA . GLY A 1 95 ? 9.013 8.296 -4.128 1.00 93.44 95 GLY A CA 1
ATOM 766 C C . GLY A 1 95 ? 8.444 7.457 -2.974 1.00 93.44 95 GLY A C 1
ATOM 767 O O . GLY A 1 95 ? 8.896 7.545 -1.836 1.00 93.44 95 GLY A O 1
ATOM 768 N N . LEU A 1 96 ? 7.455 6.600 -3.239 1.00 93.44 96 LEU A N 1
ATOM 769 C CA . LEU A 1 96 ? 6.791 5.768 -2.232 1.00 93.44 96 LEU A CA 1
ATOM 770 C C . LEU A 1 96 ? 7.659 4.602 -1.747 1.00 93.44 96 LEU A C 1
ATOM 772 O O . LEU A 1 96 ? 7.367 4.030 -0.696 1.00 93.44 96 LEU A O 1
ATOM 776 N N . ALA A 1 97 ? 8.696 4.250 -2.511 1.00 89.75 97 ALA A N 1
ATOM 777 C CA . ALA A 1 97 ? 9.699 3.251 -2.153 1.00 89.75 97 ALA A CA 1
ATOM 778 C C . ALA A 1 97 ? 10.902 3.835 -1.384 1.00 89.75 97 ALA A C 1
ATOM 780 O O . ALA A 1 97 ? 11.754 3.076 -0.920 1.00 89.75 97 ALA A O 1
ATOM 781 N N . GLU A 1 98 ? 10.986 5.160 -1.239 1.00 85.56 98 GLU A N 1
ATOM 782 C CA . GLU A 1 98 ? 12.114 5.821 -0.587 1.00 85.56 98 GLU A CA 1
ATOM 783 C C . GLU A 1 98 ? 11.940 5.872 0.934 1.00 85.56 98 GLU A C 1
ATOM 785 O O . GLU A 1 98 ? 10.848 6.074 1.470 1.00 85.56 98 GLU A O 1
ATOM 790 N N . THR A 1 99 ? 13.043 5.703 1.664 1.00 79.69 99 THR A N 1
ATOM 791 C CA . THR A 1 99 ? 13.059 5.961 3.106 1.00 79.69 99 THR A CA 1
ATOM 792 C C . THR A 1 99 ? 13.009 7.470 3.324 1.00 79.69 99 THR A C 1
ATOM 794 O O . THR A 1 99 ? 13.899 8.173 2.843 1.00 79.69 99 THR A O 1
ATOM 797 N N . GLY A 1 100 ? 11.997 7.951 4.050 1.00 73.38 100 GLY A N 1
ATOM 798 C CA . GLY A 1 100 ? 11.807 9.379 4.317 1.00 73.38 100 GLY A CA 1
ATOM 799 C C . GLY A 1 100 ? 12.987 10.058 5.026 1.00 73.38 100 GLY A C 1
ATOM 800 O O . GLY A 1 100 ? 13.990 9.430 5.389 1.00 73.38 100 GLY A O 1
ATOM 801 N N . GLU A 1 101 ? 12.854 11.367 5.234 1.00 75.56 101 GLU A N 1
ATOM 802 C CA . GLU A 1 101 ? 13.895 12.192 5.848 1.00 75.56 101 GLU A CA 1
ATOM 803 C C . GLU A 1 101 ? 14.316 11.696 7.237 1.00 75.56 101 GLU A C 1
ATOM 805 O O . GLU A 1 101 ? 13.567 11.053 7.981 1.00 75.56 101 GLU A O 1
ATOM 810 N N . GLU A 1 102 ? 15.561 12.009 7.587 1.00 78.50 102 GLU A N 1
ATOM 811 C CA . GLU A 1 102 ? 16.091 11.715 8.907 1.00 78.50 102 GLU A CA 1
ATOM 812 C C . GLU A 1 102 ? 15.371 12.554 9.959 1.00 78.50 102 GLU A C 1
ATOM 814 O O . GLU A 1 102 ? 15.329 13.783 9.902 1.00 78.50 102 GLU A O 1
ATOM 819 N N . ARG A 1 103 ? 14.764 11.873 10.930 1.00 80.81 103 ARG A N 1
ATOM 820 C CA . ARG A 1 103 ? 14.039 12.534 12.010 1.00 80.81 103 ARG A CA 1
ATOM 821 C C . ARG A 1 103 ? 15.016 13.079 13.048 1.00 80.81 103 ARG A C 1
ATOM 823 O O . ARG A 1 103 ? 16.172 12.676 13.126 1.00 80.81 103 ARG A O 1
ATOM 830 N N . ARG A 1 104 ? 14.509 13.943 13.933 1.00 79.56 104 ARG A N 1
ATOM 831 C CA . ARG A 1 104 ? 15.277 14.557 15.037 1.00 79.56 104 ARG A CA 1
ATOM 832 C C . ARG A 1 104 ? 15.942 13.550 15.984 1.00 79.56 104 ARG A C 1
ATOM 834 O O . ARG A 1 104 ? 16.885 13.914 16.672 1.00 79.56 104 ARG A O 1
ATOM 841 N N . ASP A 1 105 ? 15.442 12.318 16.043 1.00 82.9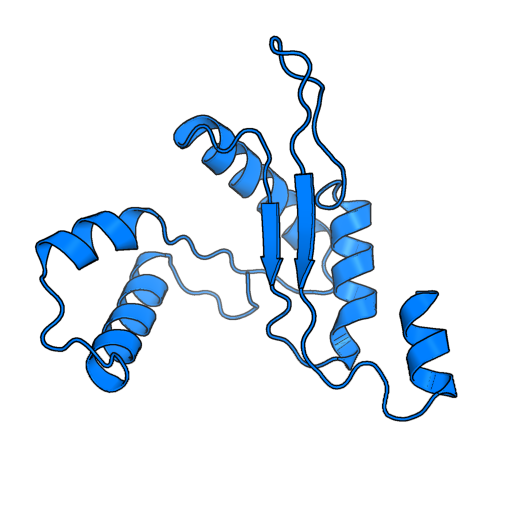4 105 ASP A N 1
ATOM 842 C CA . ASP A 1 105 ? 16.012 11.226 16.839 1.00 82.94 105 ASP A CA 1
ATOM 843 C C . ASP A 1 105 ? 17.074 10.403 16.078 1.00 82.94 105 ASP A C 1
ATOM 845 O O . ASP A 1 105 ? 17.452 9.325 16.538 1.00 82.94 105 ASP A O 1
ATOM 849 N N . GLY A 1 106 ? 17.532 10.882 14.915 1.00 82.00 106 GLY A N 1
ATOM 850 C CA . GLY A 1 106 ? 18.547 10.240 14.072 1.00 82.00 106 GLY A CA 1
ATOM 851 C C . GLY A 1 106 ? 18.048 9.007 13.312 1.00 82.00 106 GLY A C 1
ATOM 852 O O . GLY A 1 106 ? 18.844 8.252 12.760 1.00 82.00 106 GLY A O 1
ATOM 853 N N . LYS A 1 107 ? 16.733 8.739 13.304 1.00 82.00 107 LYS A N 1
ATOM 854 C CA . LYS A 1 107 ? 16.150 7.563 12.636 1.00 82.00 107 LYS A CA 1
ATOM 855 C C . LYS A 1 107 ? 15.369 7.958 11.389 1.00 82.00 107 LYS A C 1
ATOM 857 O O . LYS A 1 107 ? 14.583 8.904 11.416 1.00 82.00 107 LYS A O 1
ATOM 862 N N . ARG A 1 108 ? 15.488 7.146 10.339 1.00 85.75 108 ARG A N 1
ATOM 863 C CA . ARG A 1 108 ? 14.670 7.222 9.118 1.00 85.75 108 ARG A CA 1
ATOM 864 C C . ARG A 1 108 ? 13.513 6.227 9.169 1.00 85.75 108 ARG A C 1
ATOM 866 O O . ARG A 1 108 ? 13.615 5.191 9.830 1.00 85.75 108 ARG A O 1
ATOM 873 N N . GLY A 1 109 ? 12.422 6.551 8.479 1.00 88.25 109 GLY A N 1
ATOM 874 C CA . GLY A 1 109 ? 11.353 5.588 8.217 1.00 88.25 109 GLY A CA 1
ATOM 875 C C . GLY A 1 109 ? 11.852 4.447 7.328 1.00 88.25 109 GLY A C 1
ATOM 876 O O . GLY A 1 109 ? 12.835 4.606 6.604 1.00 88.25 109 GLY A O 1
ATOM 877 N N . TRP A 1 110 ? 11.195 3.291 7.374 1.00 92.50 110 TRP A N 1
ATOM 878 C CA . TRP A 1 110 ? 11.488 2.169 6.476 1.00 92.50 110 TRP A CA 1
ATOM 879 C C . TRP A 1 110 ? 10.349 1.920 5.493 1.00 92.50 110 TRP A C 1
ATOM 881 O O . TRP A 1 110 ? 9.180 2.073 5.838 1.00 92.50 110 TRP A O 1
ATOM 891 N N . VAL A 1 111 ? 10.692 1.437 4.299 1.00 94.94 111 VAL A N 1
ATOM 892 C CA . VAL A 1 111 ? 9.724 0.911 3.334 1.00 94.94 111 VAL A CA 1
ATOM 893 C C . VAL A 1 111 ? 10.054 -0.546 3.043 1.00 94.94 111 VAL A C 1
ATOM 895 O O . VAL A 1 111 ? 11.211 -0.904 2.828 1.00 94.94 111 VAL A O 1
ATOM 898 N N . ARG A 1 112 ? 9.045 -1.416 3.093 1.00 95.25 112 ARG A N 1
ATOM 899 C CA . ARG A 1 112 ? 9.180 -2.849 2.801 1.00 95.25 112 ARG A CA 1
ATOM 900 C C . ARG A 1 112 ? 8.058 -3.286 1.882 1.00 95.25 112 ARG A C 1
ATOM 902 O O . ARG A 1 112 ? 6.895 -3.027 2.181 1.00 95.25 112 ARG A O 1
ATOM 909 N N . VAL A 1 113 ? 8.407 -3.990 0.812 1.00 94.38 113 VAL A N 1
ATOM 910 C CA . VAL A 1 113 ? 7.442 -4.572 -0.123 1.00 94.38 113 VAL A CA 1
ATOM 911 C C . VAL A 1 113 ? 7.338 -6.071 0.143 1.00 94.38 113 VAL A C 1
ATOM 913 O O . VAL A 1 113 ? 8.349 -6.768 0.196 1.00 94.38 113 VAL A O 1
ATOM 916 N N . ILE A 1 114 ? 6.115 -6.558 0.333 1.00 95.19 114 ILE A N 1
ATOM 917 C CA . ILE A 1 114 ? 5.786 -7.982 0.405 1.00 95.19 114 ILE A CA 1
ATOM 918 C C . ILE A 1 114 ? 5.141 -8.370 -0.921 1.00 95.19 114 ILE A C 1
ATOM 920 O O . ILE A 1 114 ? 4.153 -7.762 -1.333 1.00 95.19 114 ILE A O 1
ATOM 924 N N . VAL A 1 115 ? 5.687 -9.400 -1.561 1.00 92.50 115 VAL A N 1
ATOM 925 C CA . VAL A 1 115 ? 5.132 -10.020 -2.767 1.00 92.50 115 VAL A CA 1
ATOM 926 C C . VAL A 1 115 ? 4.669 -11.435 -2.455 1.00 92.50 115 VAL A C 1
ATOM 928 O O . VAL A 1 115 ? 5.242 -12.107 -1.595 1.00 92.50 115 VAL A O 1
ATOM 931 N N . GLU A 1 116 ? 3.631 -11.885 -3.151 1.00 91.75 116 GLU A N 1
ATOM 932 C CA . GLU A 1 116 ? 3.119 -13.244 -3.016 1.00 91.75 116 GLU A CA 1
ATOM 933 C C . GLU A 1 116 ? 3.833 -14.207 -3.961 1.00 91.75 116 GLU A C 1
ATOM 935 O O . GLU A 1 116 ? 4.382 -13.833 -5.000 1.00 91.75 116 GLU A O 1
ATOM 940 N N . LYS A 1 117 ? 3.806 -15.491 -3.603 1.00 88.94 117 LYS A N 1
ATOM 941 C CA . LYS A 1 117 ? 4.226 -16.548 -4.524 1.00 88.94 117 LYS A CA 1
ATOM 942 C C . LYS A 1 117 ? 3.165 -16.738 -5.622 1.00 88.94 117 LYS A C 1
ATOM 944 O O . LYS A 1 117 ? 1.971 -16.622 -5.340 1.00 88.94 117 LYS A O 1
ATOM 949 N N . PRO A 1 118 ? 3.561 -17.137 -6.840 1.00 89.88 118 PRO A N 1
ATOM 950 C CA . PRO A 1 118 ? 4.921 -17.479 -7.268 1.00 89.88 118 PRO A CA 1
ATOM 951 C C . PRO A 1 118 ? 5.776 -16.259 -7.653 1.00 89.88 118 PRO A C 1
ATOM 953 O O . PRO A 1 118 ? 5.284 -15.312 -8.259 1.00 89.88 118 PRO A O 1
ATOM 956 N N . PHE A 1 119 ? 7.081 -16.322 -7.365 1.00 86.25 119 PHE A N 1
ATOM 957 C CA . PHE A 1 119 ? 8.067 -15.329 -7.806 1.00 86.25 119 PHE A CA 1
ATOM 958 C C . PHE A 1 119 ? 8.812 -15.855 -9.041 1.00 86.25 119 PHE A C 1
ATOM 960 O O . PHE A 1 119 ? 9.888 -16.444 -8.937 1.00 86.25 119 PHE A O 1
ATOM 967 N N . GLY A 1 120 ? 8.180 -15.706 -10.206 1.00 84.50 120 GLY A N 1
ATOM 968 C CA . GLY A 1 120 ? 8.554 -16.440 -11.417 1.00 84.50 120 GLY A CA 1
ATOM 969 C C . GLY A 1 120 ? 8.040 -17.885 -11.409 1.00 84.50 120 GLY A C 1
ATOM 970 O O . GLY A 1 120 ? 7.703 -18.446 -10.368 1.00 84.50 120 GLY A O 1
ATOM 971 N N . SER A 1 121 ? 7.941 -18.484 -12.592 1.00 85.88 121 SER A N 1
ATOM 972 C CA . SER A 1 121 ? 7.512 -19.878 -12.797 1.00 85.88 121 SER A CA 1
ATOM 973 C C . SER A 1 121 ? 8.685 -20.844 -12.980 1.00 85.88 121 SER A C 1
ATOM 975 O O . SER A 1 121 ? 8.510 -22.056 -12.928 1.00 85.88 121 SER A O 1
ATOM 977 N N . ASP A 1 122 ? 9.879 -20.300 -13.194 1.00 89.81 122 ASP A N 1
ATOM 978 C CA . ASP A 1 122 ? 11.145 -21.002 -13.364 1.00 89.81 122 ASP A CA 1
ATOM 979 C C . ASP A 1 122 ? 12.304 -20.084 -12.929 1.00 89.81 122 ASP A C 1
ATOM 981 O O . ASP A 1 122 ? 12.120 -18.907 -12.607 1.00 89.81 122 ASP A O 1
ATOM 985 N N . ILE A 1 123 ? 13.532 -20.607 -12.926 1.00 90.81 123 ILE A N 1
ATOM 986 C CA . ILE A 1 123 ? 14.713 -19.834 -12.518 1.00 90.81 123 ILE A CA 1
ATOM 9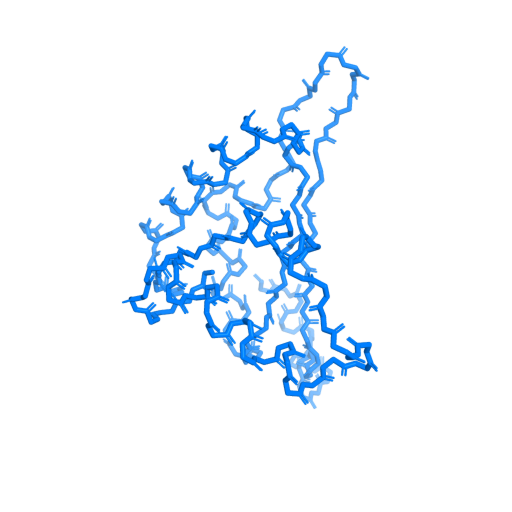87 C C . ILE A 1 123 ? 14.980 -18.616 -13.419 1.00 90.81 123 ILE A C 1
ATOM 989 O O . ILE A 1 123 ? 15.512 -17.606 -12.952 1.00 90.81 123 ILE A O 1
ATOM 993 N N . GLY A 1 124 ? 14.626 -18.692 -14.706 1.00 92.12 124 GLY A N 1
ATOM 994 C CA . GLY A 1 124 ? 14.860 -17.623 -15.675 1.00 92.12 124 GLY A CA 1
ATOM 995 C C . GLY A 1 124 ? 13.943 -16.430 -15.425 1.00 92.12 124 GLY A C 1
ATOM 996 O O . GLY A 1 124 ? 14.412 -15.299 -15.288 1.00 92.12 124 GLY 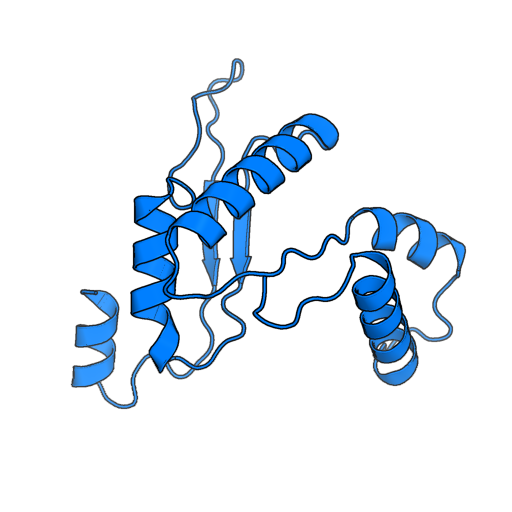A O 1
ATOM 997 N N . SER A 1 125 ? 12.647 -16.699 -15.295 1.00 88.25 125 SER A N 1
ATOM 998 C CA . SER A 1 125 ? 11.601 -15.732 -14.964 1.00 88.25 125 SER A CA 1
ATOM 999 C C . SER A 1 125 ? 11.788 -15.131 -13.571 1.00 88.25 125 SER A C 1
ATOM 1001 O O . SER A 1 125 ? 11.666 -13.918 -13.437 1.00 88.25 125 SER A O 1
ATOM 1003 N N . ALA A 1 126 ? 12.193 -15.915 -12.564 1.00 88.56 126 ALA A N 1
ATOM 1004 C CA . ALA A 1 126 ? 12.519 -15.394 -11.233 1.00 88.56 126 ALA A CA 1
ATOM 1005 C C . ALA A 1 126 ? 13.697 -14.403 -11.275 1.00 88.56 126 ALA A C 1
ATOM 1007 O O . ALA A 1 126 ? 13.637 -13.311 -10.713 1.00 88.56 126 ALA A O 1
ATOM 1008 N N . ARG A 1 127 ? 14.772 -14.748 -12.001 1.00 90.69 127 ARG A N 1
ATOM 1009 C CA . ARG A 1 127 ? 15.930 -13.857 -12.192 1.00 90.69 127 ARG A CA 1
ATOM 1010 C C . ARG A 1 127 ? 15.585 -12.604 -12.990 1.00 90.69 127 ARG A C 1
ATOM 1012 O O . ARG A 1 127 ? 16.196 -11.568 -12.750 1.00 90.69 127 ARG A O 1
ATOM 1019 N N . LYS A 1 128 ? 14.678 -12.711 -13.964 1.00 88.88 128 LYS A N 1
ATOM 1020 C CA . LYS A 1 128 ? 14.180 -11.567 -14.734 1.00 88.88 128 LYS A CA 1
ATOM 1021 C C . LYS A 1 128 ? 13.409 -10.620 -13.817 1.00 88.88 128 LYS A C 1
ATOM 1023 O O . LYS A 1 128 ? 13.788 -9.463 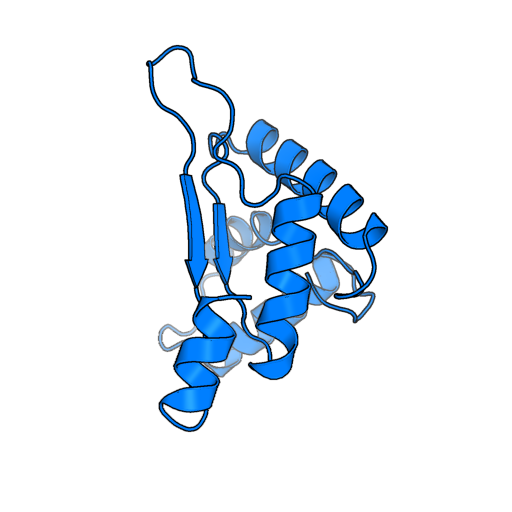-13.734 1.00 88.88 128 LYS A O 1
ATOM 1028 N N . LEU A 1 129 ? 12.438 -11.147 -13.072 1.00 86.31 129 LEU A N 1
ATOM 1029 C CA . LEU A 1 129 ? 11.614 -10.381 -12.138 1.00 86.31 129 LEU A CA 1
ATOM 1030 C C . LEU A 1 129 ? 12.444 -9.679 -11.052 1.00 86.31 129 LEU A C 1
ATOM 1032 O O . LEU A 1 129 ? 12.101 -8.588 -10.636 1.00 86.31 129 LEU A O 1
ATOM 1036 N N . ASN A 1 130 ? 13.560 -10.270 -10.617 1.00 87.31 130 ASN A N 1
ATOM 1037 C CA . ASN A 1 130 ? 14.466 -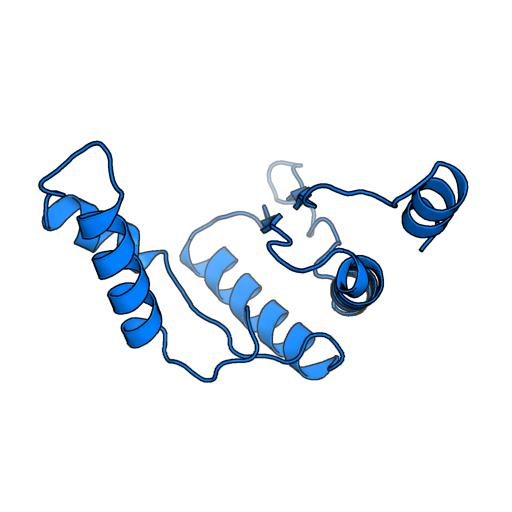9.638 -9.651 1.00 87.31 130 ASN A CA 1
ATOM 1038 C C . ASN A 1 130 ? 15.278 -8.456 -10.223 1.00 87.31 130 ASN A C 1
ATOM 1040 O O . ASN A 1 130 ? 15.908 -7.732 -9.458 1.00 87.31 130 ASN A O 1
ATOM 1044 N N . ARG A 1 131 ? 15.389 -8.324 -11.549 1.00 88.31 131 ARG A N 1
ATOM 1045 C CA . ARG A 1 131 ? 16.151 -7.240 -12.198 1.00 88.31 131 ARG A CA 1
ATOM 1046 C C . ARG A 1 131 ? 15.269 -6.095 -12.691 1.00 88.31 131 ARG A C 1
ATOM 1048 O O . ARG A 1 131 ? 15.825 -5.081 -13.104 1.00 88.31 131 ARG A O 1
ATOM 1055 N N . GLU A 1 132 ? 13.959 -6.303 -12.723 1.00 79.56 132 GLU A N 1
ATOM 1056 C CA . GLU A 1 132 ? 12.950 -5.296 -13.069 1.00 79.56 132 GLU A CA 1
ATOM 1057 C C . GLU A 1 132 ? 12.559 -4.489 -11.829 1.00 79.56 132 GLU A C 1
ATOM 1059 O O . GLU A 1 132 ? 12.366 -3.265 -11.991 1.00 79.56 132 GLU A O 1
#